Protein AF-A0A392R8Z2-F1 (afdb_monomer_lite)

Sequence (59 aa):
MCLCTMYEVLLSLEEEPGIRMVALFDHEECGSNSAQGAGSPVVLDAMSRITDFFSPNSK

Structure (mmCIF, N/CA/C/O backbone):
data_AF-A0A392R8Z2-F1
#
_entry.id   AF-A0A392R8Z2-F1
#
loop_
_atom_site.group_PDB
_atom_site.id
_atom_site.type_symbol
_atom_site.label_atom_id
_atom_site.label_alt_id
_atom_site.label_comp_id
_atom_site.label_asym_id
_atom_site.label_entity_id
_atom_site.label_seq_id
_atom_site.pdbx_PDB_ins_code
_atom_site.Cartn_x
_atom_site.Cartn_y
_atom_site.Cartn_z
_atom_site.occupancy
_atom_site.B_iso_or_equiv
_atom_site.auth_seq_id
_atom_site.auth_comp_id
_atom_site.auth_asym_id
_atom_site.auth_atom_id
_atom_site.pdbx_PDB_model_num
ATOM 1 N N . MET A 1 1 ? 12.732 7.740 -0.558 1.00 59.12 1 MET A N 1
ATOM 2 C CA . MET A 1 1 ? 11.481 7.562 0.218 1.00 59.12 1 MET A CA 1
ATOM 3 C C . MET A 1 1 ? 11.450 8.531 1.397 1.00 59.12 1 MET A C 1
ATOM 5 O O . MET A 1 1 ? 12.477 8.675 2.049 1.00 59.12 1 MET A O 1
ATOM 9 N N . CYS A 1 2 ? 10.330 9.217 1.656 1.00 56.34 2 CYS A N 1
ATOM 10 C CA . CYS A 1 2 ? 10.239 10.259 2.689 1.00 56.34 2 CYS A CA 1
ATOM 11 C C . CYS A 1 2 ? 9.566 9.717 3.961 1.00 56.34 2 CYS A C 1
ATOM 13 O O . CYS A 1 2 ? 8.408 9.308 3.924 1.00 56.34 2 CYS A O 1
ATOM 15 N N . LEU A 1 3 ? 10.285 9.732 5.087 1.00 64.06 3 LEU A N 1
ATOM 16 C CA . LEU A 1 3 ? 9.799 9.317 6.411 1.00 64.06 3 LEU A CA 1
ATOM 17 C C . LEU A 1 3 ? 8.502 10.049 6.831 1.00 64.06 3 LEU A C 1
ATOM 19 O O . LEU A 1 3 ? 7.705 9.503 7.589 1.00 64.06 3 LEU A O 1
ATOM 23 N N . CYS A 1 4 ? 8.258 11.251 6.295 1.00 67.69 4 CYS A N 1
ATOM 24 C CA . CYS A 1 4 ? 7.100 12.087 6.619 1.00 67.69 4 CYS A CA 1
ATOM 25 C C . CYS A 1 4 ? 5.752 11.411 6.331 1.00 67.69 4 CYS A C 1
ATOM 27 O O . CYS A 1 4 ? 4.832 11.540 7.130 1.00 67.69 4 CYS A O 1
ATOM 29 N N . THR A 1 5 ? 5.625 10.646 5.241 1.00 70.12 5 THR A N 1
ATOM 30 C CA . THR A 1 5 ? 4.342 10.019 4.874 1.00 70.12 5 THR A CA 1
ATOM 31 C C . THR A 1 5 ? 3.893 8.976 5.899 1.00 70.12 5 THR A C 1
ATOM 33 O O . THR A 1 5 ? 2.700 8.827 6.133 1.00 70.12 5 THR A O 1
ATOM 36 N N . MET A 1 6 ? 4.830 8.269 6.544 1.00 74.25 6 MET A N 1
ATOM 37 C CA . MET A 1 6 ? 4.478 7.281 7.574 1.00 74.25 6 MET A CA 1
ATOM 38 C C . MET A 1 6 ? 3.987 7.966 8.845 1.00 74.25 6 MET A C 1
ATOM 40 O O . MET A 1 6 ? 3.058 7.486 9.486 1.00 74.25 6 MET A O 1
ATOM 44 N N . TYR A 1 7 ? 4.621 9.082 9.204 1.00 72.38 7 TYR A N 1
ATOM 45 C CA . TYR A 1 7 ? 4.339 9.798 10.441 1.00 72.38 7 TYR A CA 1
ATOM 46 C C . TYR A 1 7 ? 2.976 10.503 10.392 1.00 72.38 7 TYR A C 1
ATOM 48 O O . TYR A 1 7 ? 2.197 10.402 11.337 1.00 72.38 7 TYR A O 1
ATOM 56 N N . GLU A 1 8 ? 2.648 11.124 9.257 1.00 69.56 8 GLU A N 1
ATOM 57 C CA . GLU A 1 8 ? 1.346 11.767 9.027 1.00 69.56 8 GLU A CA 1
ATOM 58 C C . GLU A 1 8 ? 0.179 10.768 9.091 1.00 69.56 8 GLU A C 1
ATOM 60 O O . GLU A 1 8 ? -0.843 11.042 9.720 1.00 69.56 8 GLU A O 1
ATOM 65 N N . VAL A 1 9 ? 0.337 9.576 8.500 1.00 69.31 9 VAL A N 1
ATOM 66 C CA . VAL A 1 9 ? -0.712 8.537 8.516 1.00 69.31 9 VAL A CA 1
ATOM 67 C C . VAL A 1 9 ? -0.953 7.986 9.923 1.00 69.31 9 VAL A C 1
ATOM 69 O O . VAL A 1 9 ? -2.086 7.638 10.254 1.00 69.31 9 VAL A O 1
ATOM 72 N N . LEU A 1 10 ? 0.093 7.900 10.747 1.00 70.62 10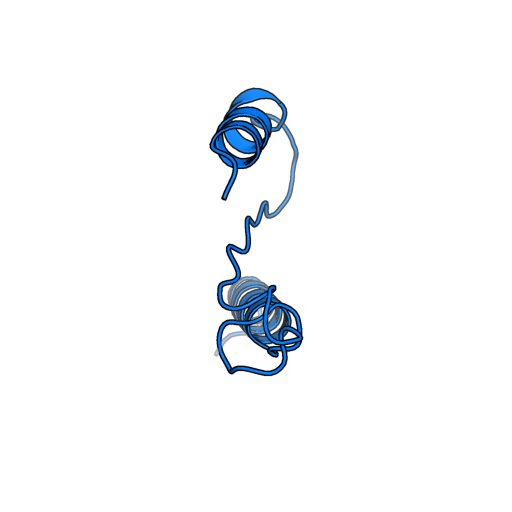 LEU A N 1
ATOM 73 C CA . LEU A 1 10 ? -0.005 7.381 12.111 1.00 70.62 10 LEU A CA 1
ATOM 74 C C . LEU A 1 10 ? -0.694 8.358 13.066 1.00 70.62 10 LEU A C 1
ATOM 76 O O . LEU A 1 10 ? -1.483 7.909 13.885 1.00 70.62 10 LEU A O 1
ATOM 80 N N . LEU A 1 11 ? -0.425 9.661 12.951 1.00 72.12 11 LEU A N 1
ATOM 81 C CA . LEU A 1 11 ? -0.905 10.655 13.918 1.00 72.12 11 LEU A CA 1
ATOM 82 C C . LEU A 1 11 ? -2.226 11.327 13.531 1.00 72.12 11 LEU A C 1
ATOM 84 O O . LEU A 1 11 ? -3.019 11.652 14.407 1.00 72.12 11 LEU A O 1
ATOM 88 N N . SER A 1 12 ? -2.481 11.569 12.241 1.00 70.62 12 SER A N 1
ATOM 89 C CA . SER A 1 12 ? -3.639 12.377 11.821 1.00 70.62 12 SER A CA 1
ATOM 90 C C . SER A 1 12 ? -4.933 11.574 11.656 1.00 70.62 12 SER A C 1
ATOM 92 O O . SER A 1 12 ? -5.990 12.172 11.461 1.00 70.62 12 SER A O 1
ATOM 94 N N . LEU A 1 13 ? -4.861 10.241 11.666 1.00 75.06 13 LEU A N 1
ATOM 95 C CA . LEU A 1 13 ? -5.966 9.369 11.254 1.00 75.06 13 LEU A CA 1
ATOM 96 C C . LEU A 1 13 ? -6.325 8.319 12.313 1.00 75.06 13 LEU A C 1
ATOM 98 O O . LEU A 1 13 ? -6.945 7.307 11.984 1.00 75.06 13 LEU A O 1
ATOM 102 N N . GLU A 1 14 ? -5.918 8.519 13.569 1.00 75.12 14 GLU A N 1
ATOM 103 C CA . GLU A 1 14 ? -6.159 7.562 14.659 1.00 75.12 14 GLU A CA 1
ATOM 104 C C . GLU A 1 14 ? -7.654 7.247 14.835 1.00 75.12 14 GLU A C 1
ATOM 106 O O . GLU A 1 14 ? -8.016 6.081 15.003 1.00 75.12 14 GLU A O 1
ATOM 111 N N . GLU A 1 15 ? -8.516 8.260 14.703 1.00 79.44 15 GLU A N 1
ATOM 112 C CA . GLU A 1 15 ? -9.963 8.166 14.950 1.00 79.44 15 GLU A CA 1
ATOM 113 C C . GLU A 1 15 ? -10.807 7.878 13.695 1.00 79.44 15 GLU A C 1
ATOM 115 O O . GLU A 1 15 ? -12.025 7.733 13.793 1.00 79.44 15 GLU A O 1
ATOM 120 N N . GLU A 1 16 ? -10.193 7.755 12.514 1.00 82.19 16 GLU A N 1
ATOM 121 C CA . GLU A 1 16 ? -10.944 7.581 11.266 1.00 82.19 16 GLU A CA 1
ATOM 122 C C . GLU A 1 16 ? -11.570 6.174 11.166 1.00 82.19 16 GLU A C 1
ATOM 124 O O . GLU A 1 16 ? -10.840 5.171 11.194 1.00 82.19 16 GLU A O 1
ATOM 129 N N . PRO A 1 17 ? -12.903 6.051 11.000 1.00 79.62 17 PRO A N 1
ATOM 130 C CA . PRO A 1 17 ? -13.556 4.757 10.844 1.00 79.62 17 PRO A CA 1
ATOM 131 C C . PRO A 1 17 ? -13.339 4.209 9.422 1.00 79.62 17 PRO A C 1
ATOM 133 O O . PRO A 1 17 ? -14.011 4.607 8.473 1.00 79.62 17 PRO A O 1
ATOM 136 N N . GLY A 1 18 ? -12.401 3.270 9.261 1.00 83.56 18 GLY A N 1
ATOM 137 C CA . GLY A 1 18 ? -12.124 2.603 7.983 1.00 83.56 18 GLY A CA 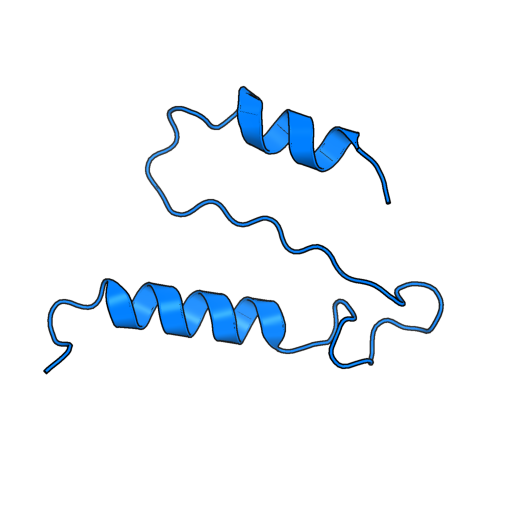1
ATOM 138 C C . GLY A 1 18 ? -10.778 1.871 7.936 1.00 83.56 18 GLY A C 1
ATOM 139 O O . GLY A 1 18 ? -10.006 1.889 8.893 1.00 83.56 18 GLY A O 1
ATOM 140 N N . ILE A 1 19 ? -10.486 1.219 6.805 1.00 85.00 19 ILE A N 1
ATOM 141 C CA . ILE A 1 19 ? -9.175 0.601 6.544 1.00 85.00 19 ILE A CA 1
ATOM 142 C C . ILE A 1 19 ? -8.214 1.676 6.036 1.00 85.00 19 ILE A C 1
ATOM 144 O O . ILE A 1 19 ? -8.476 2.318 5.020 1.00 85.00 19 ILE A O 1
ATOM 148 N N . ARG A 1 20 ? -7.074 1.830 6.713 1.00 85.31 20 ARG A N 1
ATOM 149 C CA . ARG A 1 20 ? -5.982 2.722 6.307 1.00 85.31 20 ARG A CA 1
ATOM 150 C C . ARG A 1 20 ? -4.829 1.890 5.771 1.00 85.31 20 ARG A C 1
ATOM 152 O O . ARG A 1 20 ? -4.358 0.979 6.447 1.00 85.31 20 ARG A O 1
ATOM 159 N N . MET A 1 21 ? -4.376 2.199 4.562 1.00 84.38 21 MET A N 1
ATOM 160 C CA . MET A 1 21 ? -3.283 1.484 3.914 1.00 84.38 21 MET A CA 1
ATOM 161 C C . MET A 1 21 ? -2.215 2.471 3.470 1.00 84.38 21 MET A C 1
ATOM 163 O O . MET A 1 21 ? -2.512 3.499 2.869 1.00 84.38 21 MET A O 1
ATOM 167 N N . VAL A 1 22 ? -0.964 2.109 3.728 1.00 85.69 22 VAL A N 1
ATOM 168 C CA . VAL A 1 22 ? 0.191 2.738 3.106 1.00 85.69 22 VAL A CA 1
ATOM 169 C C . VAL A 1 22 ? 0.830 1.715 2.182 1.00 85.69 22 VAL A C 1
ATOM 171 O O . VAL A 1 22 ? 1.267 0.659 2.635 1.00 85.69 22 VAL A O 1
ATOM 174 N N . ALA A 1 23 ? 0.912 2.046 0.897 1.00 84.69 23 ALA A N 1
ATOM 175 C CA . ALA A 1 23 ? 1.677 1.282 -0.074 1.00 84.69 23 ALA A CA 1
ATOM 176 C C . ALA A 1 23 ? 3.021 1.971 -0.326 1.00 84.69 23 ALA A C 1
ATOM 178 O O . ALA A 1 23 ? 3.076 3.154 -0.660 1.00 84.69 23 ALA A O 1
ATOM 179 N N . LEU A 1 24 ? 4.102 1.221 -0.136 1.00 82.69 24 LEU A N 1
ATOM 180 C CA . LEU A 1 24 ? 5.462 1.671 -0.388 1.0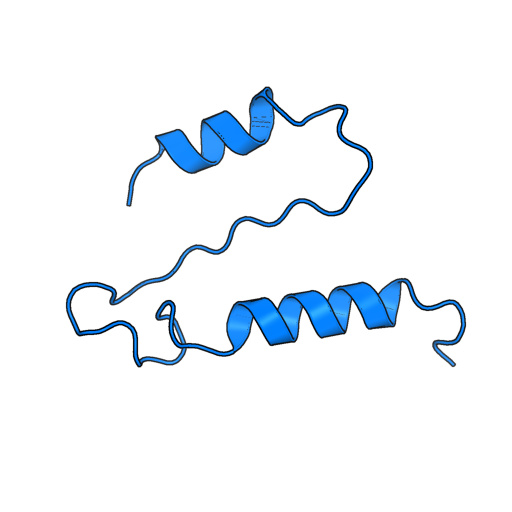0 82.69 24 LEU A CA 1
ATOM 181 C C . LEU A 1 24 ? 5.933 0.986 -1.665 1.00 82.69 24 LEU A C 1
ATOM 183 O O . LEU A 1 24 ? 6.086 -0.234 -1.688 1.00 82.69 24 LEU A O 1
ATOM 187 N N . PHE A 1 25 ? 6.113 1.771 -2.721 1.00 81.38 25 PHE A N 1
ATOM 188 C CA . PHE A 1 25 ? 6.575 1.277 -4.011 1.00 81.38 25 PHE A CA 1
ATOM 189 C C . PHE A 1 25 ? 8.060 1.567 -4.189 1.00 81.38 25 PHE A C 1
ATOM 191 O O . PHE A 1 25 ? 8.559 2.606 -3.751 1.00 81.38 25 PHE A O 1
ATOM 198 N N . ASP A 1 26 ? 8.746 0.644 -4.849 1.00 76.12 26 ASP A N 1
ATOM 199 C CA . ASP A 1 26 ? 10.144 0.786 -5.247 1.00 76.12 26 ASP A CA 1
ATOM 200 C C . ASP A 1 26 ? 10.235 0.996 -6.769 1.00 76.12 26 ASP A C 1
ATOM 202 O O . ASP A 1 26 ? 9.253 0.820 -7.491 1.00 76.12 26 ASP A O 1
ATOM 206 N N . HIS A 1 27 ? 11.416 1.346 -7.281 1.00 70.62 27 HIS A N 1
ATOM 207 C CA . HIS A 1 27 ? 11.703 1.422 -8.719 1.00 70.62 27 HIS A CA 1
ATOM 208 C C . HIS A 1 27 ? 10.846 2.444 -9.495 1.00 70.62 27 HIS A C 1
ATOM 210 O O . HIS A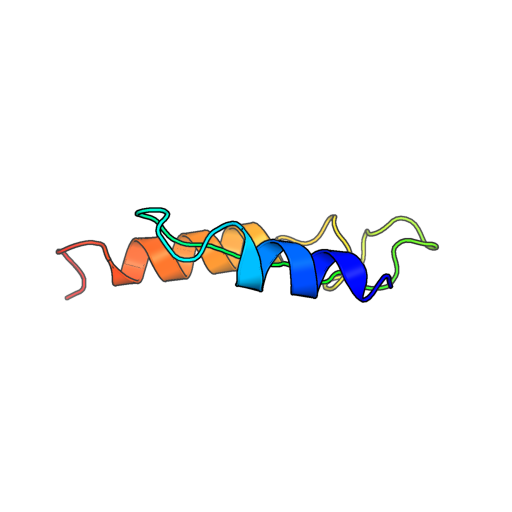 1 27 ? 10.566 2.284 -10.688 1.00 70.62 27 HIS A O 1
ATOM 216 N N . GLU A 1 28 ? 10.445 3.518 -8.813 1.00 71.19 28 GLU A N 1
ATOM 217 C CA . GLU A 1 28 ? 9.706 4.633 -9.410 1.00 71.19 28 GLU A CA 1
ATOM 218 C C . GLU A 1 28 ? 10.518 5.300 -10.533 1.00 71.19 28 GLU A C 1
ATOM 220 O O . GLU A 1 28 ? 10.011 5.475 -11.642 1.00 71.19 28 GLU A O 1
ATOM 225 N N . GLU A 1 29 ? 11.821 5.486 -10.301 1.00 75.88 29 GLU A N 1
ATOM 226 C CA . GLU A 1 29 ? 12.780 6.137 -11.207 1.00 75.88 29 GLU A CA 1
ATOM 227 C C . GLU A 1 29 ? 13.000 5.402 -12.548 1.00 75.88 29 GLU A C 1
ATOM 229 O O . GLU A 1 29 ? 13.621 5.937 -13.463 1.00 75.88 29 GLU A O 1
ATOM 234 N N . CYS A 1 30 ? 12.497 4.173 -12.693 1.00 74.12 30 CYS A N 1
ATOM 235 C CA . CYS A 1 30 ? 12.587 3.364 -13.916 1.00 74.12 30 CYS A CA 1
ATOM 236 C C . CYS A 1 30 ? 11.213 3.097 -14.553 1.00 74.12 30 CYS A C 1
ATOM 238 O O . CYS A 1 30 ? 11.046 2.166 -15.343 1.00 74.12 30 CYS A O 1
ATOM 240 N N . GLY A 1 31 ? 10.222 3.931 -14.226 1.00 76.19 31 GLY A N 1
ATOM 241 C CA . GLY A 1 31 ? 8.903 3.917 -14.858 1.00 76.19 31 GLY A CA 1
ATOM 242 C C . GLY A 1 31 ? 7.866 3.049 -14.149 1.00 76.19 31 GLY A C 1
ATOM 243 O O . GLY A 1 31 ? 6.811 2.796 -14.723 1.00 76.19 31 GLY A O 1
ATOM 244 N N . SER A 1 32 ? 8.130 2.604 -12.912 1.00 72.25 32 SER A N 1
ATOM 245 C CA . SER A 1 32 ? 7.136 1.973 -12.021 1.00 72.25 32 SER A CA 1
ATOM 246 C C . SER A 1 32 ? 6.460 0.689 -12.532 1.00 72.25 32 SER A C 1
ATOM 248 O O . SER A 1 32 ? 5.476 0.247 -11.941 1.00 72.25 32 SER A O 1
ATOM 250 N N . ASN A 1 33 ? 6.970 0.067 -13.597 1.00 77.50 33 ASN A N 1
ATOM 251 C CA . ASN A 1 33 ? 6.321 -1.063 -14.276 1.00 77.50 33 ASN A CA 1
ATOM 252 C C . ASN A 1 33 ? 6.789 -2.443 -13.771 1.00 77.50 33 ASN A C 1
ATOM 254 O O . ASN A 1 33 ? 6.518 -3.472 -14.390 1.00 77.50 33 ASN A O 1
ATOM 258 N N . SER A 1 34 ? 7.549 -2.466 -12.675 1.00 75.25 34 SER A N 1
ATOM 259 C CA . SER A 1 34 ? 7.954 -3.694 -11.994 1.00 75.25 34 SER A CA 1
ATOM 260 C C . SER A 1 34 ? 6.840 -4.201 -11.077 1.00 75.25 34 SER A C 1
ATOM 262 O O . SER A 1 34 ? 5.902 -3.480 -10.743 1.00 75.25 34 SER A O 1
ATOM 264 N N . ALA A 1 35 ? 6.975 -5.439 -10.598 1.00 73.00 35 ALA A N 1
ATOM 265 C CA . ALA A 1 35 ? 6.039 -6.028 -9.640 1.00 73.00 35 ALA A CA 1
ATOM 266 C C . ALA A 1 35 ? 5.953 -5.259 -8.303 1.00 73.00 35 ALA A C 1
ATOM 268 O O . ALA A 1 35 ? 4.992 -5.437 -7.559 1.00 73.00 35 ALA A O 1
ATOM 269 N N . GLN A 1 36 ? 6.935 -4.412 -7.987 1.00 72.81 36 GLN A N 1
ATOM 270 C CA . GLN A 1 36 ? 6.998 -3.591 -6.773 1.00 72.81 36 GLN A CA 1
ATOM 271 C C . GLN A 1 36 ? 6.829 -2.092 -7.057 1.00 72.81 36 GLN A C 1
ATOM 273 O O . GLN A 1 36 ? 6.848 -1.290 -6.123 1.00 72.81 36 GLN A O 1
ATOM 278 N N . GLY A 1 37 ? 6.685 -1.716 -8.328 1.00 77.56 37 GLY A N 1
ATOM 279 C CA . GLY A 1 37 ? 6.429 -0.345 -8.743 1.00 77.56 37 GLY A CA 1
ATOM 280 C C . GLY A 1 37 ? 4.958 0.027 -8.606 1.00 77.56 37 GLY A C 1
ATOM 281 O O . GLY A 1 37 ? 4.090 -0.828 -8.433 1.00 77.56 37 GLY A O 1
ATOM 282 N N . ALA A 1 38 ? 4.660 1.319 -8.709 1.00 79.94 38 ALA A N 1
ATOM 283 C CA . ALA A 1 38 ? 3.297 1.832 -8.570 1.00 79.94 38 ALA A CA 1
ATOM 284 C C . ALA A 1 38 ? 2.322 1.329 -9.657 1.00 79.94 38 ALA A C 1
ATOM 286 O O . ALA A 1 38 ? 1.112 1.375 -9.454 1.00 79.94 38 ALA A O 1
ATOM 287 N N . GLY A 1 39 ? 2.828 0.827 -10.791 1.00 79.06 39 GLY A N 1
ATOM 288 C CA . GLY A 1 39 ? 2.022 0.188 -11.838 1.00 79.06 39 GLY A CA 1
ATOM 289 C C . GLY A 1 39 ? 1.622 -1.260 -11.527 1.00 79.06 39 GLY A C 1
ATOM 290 O O . GLY A 1 39 ? 0.922 -1.888 -12.320 1.00 79.06 39 GLY A O 1
ATOM 291 N N . SER A 1 40 ? 2.070 -1.805 -10.396 1.00 83.19 40 SER A N 1
ATOM 292 C CA . SER A 1 40 ? 1.794 -3.176 -9.969 1.00 83.19 40 SER A CA 1
ATOM 293 C C . SER A 1 40 ? 0.374 -3.356 -9.409 1.00 83.19 40 SER A C 1
ATOM 295 O O . SER A 1 40 ? -0.145 -2.454 -8.746 1.00 83.19 40 SER A O 1
ATOM 297 N N . PRO A 1 41 ? -0.246 -4.546 -9.556 1.00 86.19 41 PRO A N 1
ATOM 298 C CA . PRO A 1 41 ? -1.541 -4.853 -8.943 1.00 86.19 41 PRO A CA 1
ATOM 299 C C . PRO A 1 41 ? -1.507 -4.971 -7.408 1.00 86.19 41 PRO A C 1
ATOM 301 O O . PRO A 1 41 ? -2.550 -5.206 -6.808 1.00 86.19 41 PRO A O 1
ATOM 304 N N . VAL A 1 42 ? -0.358 -4.788 -6.745 1.00 87.94 42 VAL A N 1
ATOM 305 C CA . VAL A 1 42 ? -0.178 -5.004 -5.293 1.00 87.94 42 VAL A CA 1
ATOM 306 C C . VAL A 1 42 ? -1.255 -4.341 -4.423 1.00 87.94 42 VAL A C 1
ATOM 308 O O . VAL A 1 42 ? -1.751 -4.972 -3.490 1.00 87.94 42 VAL A O 1
ATOM 311 N N . VAL A 1 43 ? -1.650 -3.096 -4.713 1.00 89.06 43 VAL A N 1
ATOM 312 C CA . VAL A 1 43 ? -2.697 -2.409 -3.930 1.00 89.06 43 VAL A CA 1
ATOM 313 C C . VAL A 1 43 ? -4.079 -3.000 -4.199 1.00 89.06 43 VAL A C 1
ATOM 315 O O . VAL A 1 43 ? -4.845 -3.204 -3.258 1.00 89.06 43 VAL A O 1
ATOM 318 N N . LEU A 1 44 ? -4.384 -3.322 -5.458 1.00 88.31 44 LEU A N 1
ATOM 319 C CA . LEU A 1 44 ? -5.651 -3.942 -5.845 1.00 88.31 44 LEU A CA 1
ATOM 320 C C . LEU A 1 44 ? -5.805 -5.323 -5.189 1.00 88.31 44 LEU A C 1
ATOM 322 O O . LEU A 1 44 ? -6.837 -5.606 -4.583 1.00 88.31 44 LEU A O 1
ATOM 326 N N . ASP A 1 45 ? -4.756 -6.143 -5.240 1.00 90.12 45 ASP A N 1
ATOM 327 C CA . ASP A 1 45 ? -4.724 -7.472 -4.628 1.00 90.12 45 ASP A CA 1
ATOM 328 C C . ASP A 1 45 ? -4.880 -7.387 -3.105 1.00 90.12 45 ASP A C 1
ATOM 330 O O . ASP A 1 45 ? -5.627 -8.162 -2.503 1.00 90.12 45 ASP A O 1
ATOM 334 N N . ALA A 1 46 ? -4.205 -6.428 -2.464 1.00 89.44 46 ALA A N 1
ATOM 335 C CA . ALA A 1 46 ? -4.341 -6.197 -1.031 1.00 89.44 46 ALA A CA 1
ATOM 336 C C . ALA A 1 46 ? -5.775 -5.786 -0.661 1.00 89.44 46 ALA A C 1
ATOM 338 O O . ALA A 1 46 ? -6.349 -6.354 0.270 1.00 89.44 46 ALA A O 1
ATOM 339 N N . MET A 1 47 ? -6.383 -4.855 -1.401 1.00 90.25 47 MET A N 1
ATOM 340 C CA . MET A 1 47 ? -7.764 -4.426 -1.160 1.00 90.25 47 MET A CA 1
ATOM 341 C C . MET A 1 47 ? -8.779 -5.547 -1.396 1.00 90.25 47 MET A C 1
ATOM 343 O O . MET A 1 47 ? -9.701 -5.685 -0.588 1.00 90.25 47 MET A O 1
ATOM 347 N N . SER A 1 48 ? -8.604 -6.368 -2.439 1.00 90.69 48 SER A N 1
ATOM 348 C CA . SER A 1 48 ? -9.462 -7.537 -2.682 1.00 90.69 48 SER A CA 1
ATOM 349 C C . SER A 1 48 ? -9.401 -8.490 -1.495 1.00 90.69 48 SER A C 1
ATOM 351 O O . SER A 1 48 ? -10.427 -8.784 -0.895 1.00 90.69 48 SER A O 1
ATOM 353 N N . ARG A 1 49 ? -8.191 -8.872 -1.062 1.00 90.12 49 ARG A N 1
ATOM 354 C CA . ARG A 1 49 ? -7.995 -9.793 0.070 1.00 90.12 49 ARG A CA 1
ATOM 355 C C . ARG A 1 49 ? -8.589 -9.267 1.374 1.00 90.12 49 ARG A C 1
ATOM 357 O O . ARG A 1 49 ? -9.147 -10.042 2.145 1.00 90.12 49 ARG A O 1
ATOM 364 N N . ILE A 1 50 ? -8.456 -7.967 1.634 1.00 90.00 50 ILE A N 1
ATOM 365 C CA . ILE A 1 50 ? -9.030 -7.344 2.830 1.00 90.00 50 ILE A CA 1
ATOM 366 C C . ILE A 1 50 ? -10.563 -7.349 2.747 1.00 90.00 50 ILE A C 1
ATOM 368 O O . ILE A 1 50 ? -11.229 -7.726 3.708 1.00 90.00 50 ILE A O 1
ATOM 372 N N . THR A 1 51 ? -11.130 -6.977 1.601 1.00 89.25 51 THR A N 1
ATOM 373 C CA . THR A 1 51 ? -12.588 -6.939 1.404 1.00 89.25 51 THR A CA 1
ATOM 374 C C . THR A 1 51 ? -13.199 -8.339 1.474 1.00 89.25 51 THR A C 1
ATOM 376 O O . THR A 1 51 ? -14.235 -8.518 2.111 1.00 89.25 51 THR A O 1
ATOM 379 N N . ASP A 1 52 ? -12.532 -9.342 0.900 1.00 89.19 52 ASP A N 1
ATOM 380 C CA . ASP A 1 52 ? -12.941 -10.749 0.959 1.00 89.19 52 ASP A CA 1
ATOM 381 C C . ASP A 1 52 ? -12.959 -11.273 2.403 1.00 89.19 52 ASP A C 1
ATOM 383 O O . ASP A 1 52 ? -13.884 -11.985 2.794 1.00 89.19 52 ASP A O 1
ATOM 387 N N . PHE A 1 53 ? -11.982 -10.867 3.223 1.00 87.06 53 PHE A N 1
ATOM 388 C CA . PHE A 1 53 ? -11.929 -11.215 4.645 1.00 87.06 53 PHE A CA 1
ATOM 389 C C . PHE A 1 53 ? -13.091 -10.612 5.449 1.00 87.06 53 PHE A C 1
ATOM 391 O O . PHE A 1 53 ? -13.659 -11.284 6.307 1.00 87.06 53 PHE A O 1
ATOM 398 N N . PHE A 1 54 ? -13.463 -9.358 5.175 1.00 84.75 54 PHE A N 1
ATOM 399 C CA . PHE A 1 54 ? -14.590 -8.697 5.845 1.00 84.75 54 PHE A CA 1
ATOM 400 C C . PHE A 1 54 ? -15.958 -9.073 5.263 1.00 84.75 54 PHE A C 1
ATOM 402 O O . PHE A 1 54 ? -16.987 -8.758 5.868 1.00 84.75 54 PHE A O 1
ATOM 409 N N . SER A 1 55 ? -15.997 -9.740 4.108 1.00 83.75 55 SER A N 1
ATOM 410 C CA . SER A 1 55 ? -17.242 -10.199 3.509 1.00 83.75 55 SER A CA 1
ATOM 411 C C . SER A 1 55 ? -17.861 -11.298 4.386 1.00 83.75 55 SER A C 1
ATOM 413 O O . SER A 1 55 ? -17.224 -12.331 4.612 1.00 83.75 55 SER A O 1
ATOM 415 N N . PRO A 1 56 ? -19.112 -11.140 4.864 1.00 69.06 56 PRO A N 1
ATOM 416 C CA . PRO A 1 56 ? -19.773 -12.055 5.806 1.00 69.06 56 PRO A CA 1
ATOM 417 C C . PRO A 1 56 ? -20.111 -13.440 5.217 1.00 69.06 56 PRO A C 1
ATOM 419 O O . PRO A 1 56 ? -20.922 -14.171 5.777 1.00 69.06 56 PRO A O 1
ATOM 422 N N . ASN A 1 57 ? -19.512 -13.798 4.079 1.00 65.12 57 ASN A N 1
ATOM 423 C CA . ASN A 1 57 ? -19.762 -15.025 3.331 1.00 65.12 57 ASN A CA 1
ATOM 424 C C . ASN A 1 57 ? -18.469 -15.783 2.970 1.00 65.12 57 ASN A C 1
ATOM 426 O O . ASN A 1 57 ? -18.452 -16.557 2.009 1.00 65.12 57 ASN A O 1
ATOM 430 N N . SER A 1 58 ? -17.384 -15.578 3.725 1.00 57.94 58 SER A N 1
ATOM 431 C CA . SER A 1 58 ? -16.265 -16.526 3.717 1.00 57.94 58 SER A CA 1
ATOM 432 C C . SER A 1 58 ? -16.744 -17.844 4.335 1.00 57.94 58 SER A C 1
ATOM 434 O O . SER A 1 58 ? -17.083 -17.894 5.515 1.00 57.94 58 SER A O 1
ATOM 436 N N . LYS A 1 59 ? -16.861 -18.872 3.490 1.00 51.00 59 LYS A N 1
ATOM 437 C CA . LYS A 1 59 ? -17.168 -20.258 3.871 1.00 51.00 59 LYS A CA 1
ATOM 438 C C . LYS A 1 59 ? -16.175 -20.813 4.885 1.00 51.00 59 LYS A C 1
ATOM 440 O O 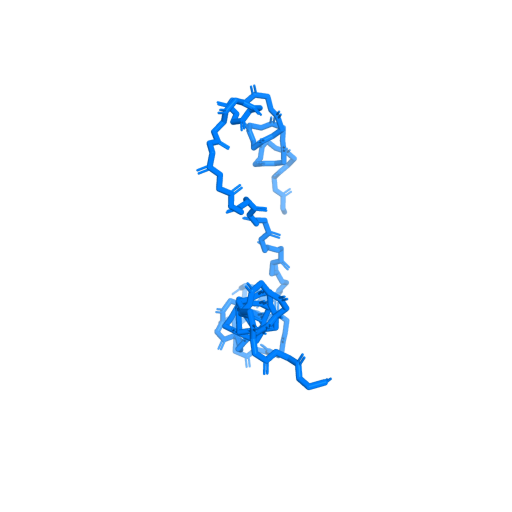. LYS A 1 59 ? -14.977 -20.475 4.765 1.00 51.00 59 LYS A O 1
#

Foldseek 3Di:
DDPVVVVCQVPVCPPPPDDDDDQDAPPVVVPQCDCRRPVHCVVVVVVVVVVQVVPPPPD

Secondary structure (DSSP, 8-state):
--THHHHHHHHS-TT-SS---------GGGTS-STTSTTSTHHHHHHHHHHHHHSTT--

Organism: NCBI:txid97028

InterPro domains:
  IPR001948 Peptidase M18 [PF02127] (4-51)
  IPR001948 Peptidase M18 [PTHR28570] (11-58)

pLDDT: mean 77.7, std 9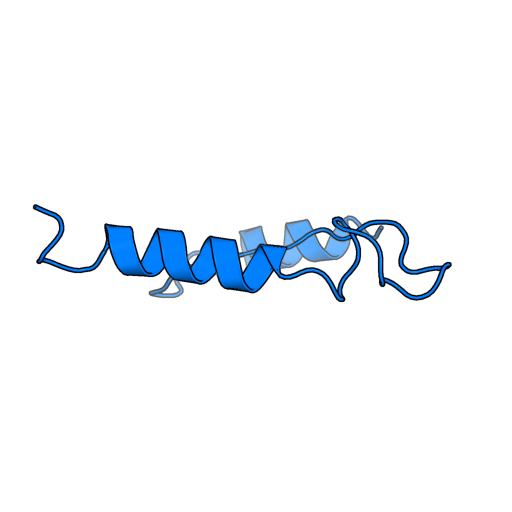.37, range [51.0, 90.69]

Radius of gyration: 14.52 Å; chains: 1; bounding box: 33×33×30 Å